Protein AF-A0A812J189-F1 (afdb_monomer_lite)

Secondary structure (DSSP, 8-state):
----EEEEEE-SGGGHHHHHHHHHHHHHH-TTEEEEEES----STTSHHHHHHHHHHHHSPTT-EEEEEEEE-SPPPHHHHHHHHHHHHHHTPEEEEEEEESS--HHHHHHHHHTT-EEEEE-----

Organism: Symbiodinium pilosum (NCBI:txid2952)

Radius of gyration: 13.67 Å; chains: 1; bounding box: 27×34×38 Å

Sequence (127 aa):
PGVGKHILMDVSGSMSGILGKVRTKLGAECKNV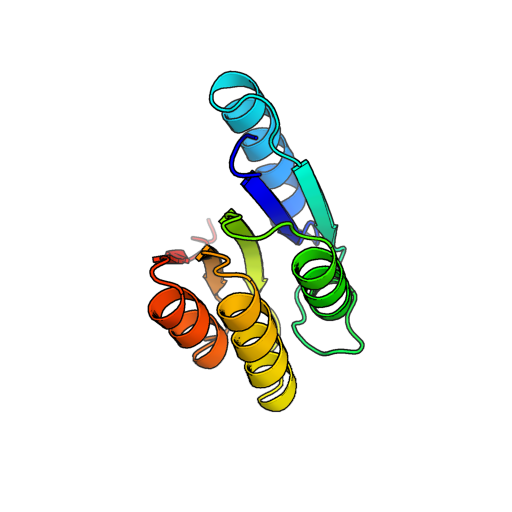QVAEAQDSSFTRRARMGGRLLDLLRSLPNYSMLIIVSDFQDGAEERFCADILDEARSKHVVIVLESVERYPQPCLHEVAKDTGGHSSVGRIMRK

pLDDT: mean 81.44, std 11.1, range [40.0, 93.06]

Structure (mmCIF, N/CA/C/O backbone):
data_AF-A0A812J189-F1
#
_entry.id   AF-A0A812J189-F1
#
loop_
_atom_site.group_PDB
_atom_site.id
_atom_site.type_symbol
_atom_site.label_atom_id
_atom_site.label_alt_id
_atom_site.label_comp_id
_atom_site.label_asym_id
_atom_site.label_entity_id
_atom_site.label_seq_id
_atom_site.pdbx_PDB_ins_code
_atom_site.Cartn_x
_atom_site.Cartn_y
_atom_site.Cartn_z
_atom_site.occupancy
_atom_site.B_iso_or_equiv
_atom_site.auth_seq_id
_atom_site.auth_comp_id
_atom_site.auth_asym_id
_atom_site.auth_atom_id
_atom_site.pdbx_PDB_model_num
ATOM 1 N N . PRO A 1 1 ? -13.702 2.748 19.459 1.00 40.00 1 PRO A N 1
ATOM 2 C CA . PRO A 1 1 ? -12.319 2.575 18.947 1.00 40.00 1 PRO A CA 1
ATOM 3 C C . PRO A 1 1 ? -12.283 2.939 17.459 1.00 40.00 1 PRO A C 1
ATOM 5 O O . PRO A 1 1 ? -12.928 2.272 16.660 1.00 40.00 1 PRO A O 1
ATOM 8 N N . GLY A 1 2 ? -11.687 4.084 17.120 1.00 49.53 2 GLY A N 1
ATOM 9 C CA . GLY A 1 2 ? -11.759 4.636 15.765 1.00 49.53 2 GLY A CA 1
ATOM 10 C C . GLY A 1 2 ? -10.994 3.783 14.756 1.00 49.53 2 GLY A C 1
ATOM 11 O O . GLY A 1 2 ? -9.863 3.394 15.026 1.00 49.53 2 GLY A O 1
ATOM 12 N N . VAL A 1 3 ? -11.619 3.524 13.607 1.00 62.16 3 VAL A N 1
ATOM 13 C CA . VAL A 1 3 ? -10.992 2.950 12.409 1.00 62.16 3 VAL A CA 1
ATOM 14 C C . VAL A 1 3 ? -9.731 3.752 12.083 1.00 62.16 3 VAL A C 1
ATOM 16 O O . VAL A 1 3 ? -9.813 4.930 11.725 1.00 62.16 3 VAL A O 1
ATOM 19 N N . GLY A 1 4 ? -8.560 3.143 12.279 1.00 75.81 4 GLY A N 1
ATOM 20 C CA . GLY A 1 4 ? -7.278 3.784 12.007 1.00 75.81 4 GLY A CA 1
ATOM 21 C C . GLY A 1 4 ? -7.099 3.970 10.505 1.00 75.81 4 GLY A C 1
ATOM 22 O O . GLY A 1 4 ? -7.216 3.004 9.747 1.00 75.81 4 GLY A O 1
ATOM 23 N N . LYS A 1 5 ? -6.828 5.206 10.078 1.00 86.00 5 LYS A N 1
ATOM 24 C CA . LYS A 1 5 ? -6.428 5.532 8.705 1.00 86.00 5 LYS A CA 1
ATOM 25 C C . LYS A 1 5 ? -4.910 5.627 8.667 1.00 86.00 5 LYS A C 1
ATOM 27 O O . LYS A 1 5 ? -4.320 6.434 9.388 1.00 86.00 5 LYS A O 1
ATOM 32 N N . HIS A 1 6 ? -4.289 4.816 7.828 1.00 90.06 6 HIS A N 1
ATOM 33 C CA . HIS A 1 6 ? -2.843 4.754 7.692 1.00 90.06 6 HIS A CA 1
ATOM 34 C C . HIS A 1 6 ? -2.457 5.024 6.252 1.00 90.06 6 HIS A C 1
ATOM 36 O O . HIS A 1 6 ? -3.182 4.671 5.323 1.00 90.06 6 HIS A O 1
ATOM 42 N N . ILE A 1 7 ? -1.310 5.660 6.075 1.00 89.00 7 ILE A N 1
ATOM 43 C CA . ILE A 1 7 ? -0.763 5.964 4.764 1.00 89.00 7 ILE A CA 1
ATOM 44 C C . ILE A 1 7 ? 0.654 5.451 4.715 1.00 89.00 7 ILE A C 1
ATOM 46 O O . ILE A 1 7 ? 1.452 5.772 5.592 1.00 89.00 7 ILE A O 1
ATOM 50 N N . LEU A 1 8 ? 0.960 4.689 3.679 1.00 89.19 8 LEU A N 1
ATOM 51 C CA . LEU A 1 8 ? 2.318 4.367 3.303 1.00 89.19 8 LEU A CA 1
ATOM 52 C C . LEU A 1 8 ? 2.646 5.117 2.021 1.00 89.19 8 LEU A C 1
ATOM 54 O O . LEU A 1 8 ? 1.982 4.943 1.002 1.00 89.19 8 LEU A O 1
ATOM 58 N N . MET A 1 9 ? 3.672 5.951 2.086 1.00 87.62 9 MET A N 1
ATOM 59 C CA . MET A 1 9 ? 4.085 6.772 0.967 1.00 87.62 9 MET A CA 1
ATOM 60 C C . MET A 1 9 ? 5.536 6.486 0.612 1.00 87.62 9 MET A C 1
ATOM 62 O O . MET A 1 9 ? 6.429 6.606 1.451 1.00 87.62 9 MET A O 1
ATOM 66 N N . ASP A 1 10 ? 5.771 6.131 -0.640 1.00 86.06 10 ASP A N 1
ATOM 67 C CA . ASP A 1 10 ? 7.096 6.214 -1.233 1.00 86.06 10 ASP A CA 1
ATOM 68 C C . ASP A 1 10 ? 7.456 7.698 -1.373 1.00 86.06 10 ASP A C 1
ATOM 70 O O . ASP A 1 10 ? 6.668 8.498 -1.868 1.00 86.06 10 ASP A O 1
ATOM 74 N N . VAL A 1 11 ? 8.619 8.080 -0.857 1.00 83.94 11 VAL A N 1
ATOM 75 C CA . VAL A 1 11 ? 9.143 9.453 -0.863 1.00 83.94 11 VAL A CA 1
ATOM 76 C C . VAL A 1 11 ? 10.409 9.573 -1.701 1.00 83.94 11 VAL A C 1
ATOM 78 O O . VAL A 1 11 ? 11.092 10.597 -1.652 1.00 83.94 11 VAL A O 1
ATOM 81 N N . SER A 1 12 ? 10.749 8.542 -2.469 1.00 77.81 12 SER A N 1
ATOM 82 C CA . SER A 1 12 ? 11.845 8.610 -3.419 1.00 77.81 12 SER A CA 1
ATOM 83 C C . SER A 1 12 ? 11.498 9.603 -4.537 1.00 77.81 12 SER A C 1
ATOM 85 O O . SER A 1 12 ? 10.379 9.669 -5.051 1.00 77.81 12 SER A O 1
ATOM 87 N N . GLY A 1 13 ? 12.455 10.471 -4.869 1.00 76.75 13 GLY A N 1
ATOM 88 C CA . GLY A 1 13 ? 12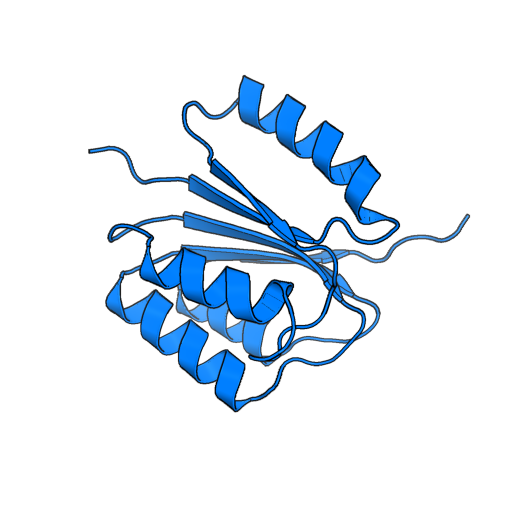.331 11.425 -5.971 1.00 76.75 13 GLY A CA 1
ATOM 89 C C . GLY A 1 13 ? 11.065 12.295 -5.931 1.00 76.75 13 GLY A C 1
ATOM 90 O O . GLY A 1 13 ? 10.907 13.153 -5.059 1.00 76.75 13 GLY A O 1
ATOM 91 N N . SER A 1 14 ? 10.192 12.102 -6.927 1.00 70.62 14 SER A N 1
ATOM 92 C CA . SER A 1 14 ? 9.062 12.982 -7.260 1.00 70.62 14 SER A CA 1
ATOM 93 C C . SER A 1 14 ? 7.958 13.011 -6.192 1.00 70.62 14 SER A C 1
ATOM 95 O O . SER A 1 14 ? 7.259 14.019 -6.050 1.00 70.62 14 SER A O 1
ATOM 97 N N . MET A 1 15 ? 7.833 11.948 -5.394 1.00 78.06 15 MET A N 1
ATOM 98 C CA . MET A 1 15 ? 6.784 11.821 -4.382 1.00 78.06 15 MET A CA 1
ATOM 99 C C . MET A 1 15 ? 7.091 12.588 -3.087 1.00 78.06 15 MET A C 1
ATOM 101 O O . MET A 1 15 ? 6.167 12.995 -2.382 1.00 78.06 15 MET A O 1
ATOM 105 N N . SER A 1 16 ? 8.361 12.900 -2.802 1.00 73.81 16 SER A N 1
ATOM 106 C CA . SER A 1 16 ? 8.760 13.699 -1.626 1.00 73.81 16 SER A CA 1
ATOM 107 C C . SER A 1 16 ? 8.030 15.051 -1.533 1.00 73.81 16 SER A C 1
ATOM 109 O O . SER A 1 16 ? 7.577 15.455 -0.461 1.00 73.81 16 SER A O 1
ATOM 111 N N . GLY A 1 17 ? 7.831 15.732 -2.668 1.00 77.12 17 GLY A N 1
ATOM 112 C CA . GLY A 1 17 ? 7.079 16.989 -2.738 1.00 77.12 17 GLY A CA 1
ATOM 113 C C . GLY A 1 17 ? 5.564 16.815 -2.572 1.00 77.12 17 GLY A C 1
ATOM 114 O O . GLY A 1 17 ? 4.876 17.732 -2.119 1.00 77.12 17 GLY A O 1
ATOM 115 N N . ILE A 1 18 ? 5.028 15.639 -2.910 1.00 78.50 18 ILE A N 1
ATOM 116 C CA . ILE A 1 18 ? 3.607 15.311 -2.734 1.00 78.50 18 ILE A CA 1
ATOM 117 C C . ILE A 1 18 ? 3.322 14.993 -1.264 1.00 78.50 18 ILE A C 1
ATOM 119 O O . ILE A 1 18 ? 2.281 15.407 -0.754 1.00 78.50 18 ILE A O 1
ATOM 123 N N . LEU A 1 19 ? 4.267 14.370 -0.551 1.00 82.12 19 LEU A N 1
ATOM 124 C CA . LEU A 1 19 ? 4.124 14.037 0.868 1.00 82.12 19 LEU A CA 1
ATOM 125 C C . LEU A 1 19 ? 3.778 15.265 1.714 1.00 82.12 19 LEU A C 1
ATOM 127 O O . LEU A 1 19 ? 2.877 15.202 2.550 1.00 82.12 19 LEU A O 1
ATOM 131 N N . GLY A 1 20 ? 4.461 16.390 1.485 1.00 80.38 20 GLY A N 1
ATOM 132 C CA . GLY A 1 20 ? 4.179 17.635 2.202 1.00 80.38 20 GLY A CA 1
ATOM 133 C C . GLY A 1 20 ? 2.721 18.071 2.039 1.00 80.38 20 GLY A C 1
ATOM 134 O O . GLY A 1 20 ? 2.040 18.355 3.022 1.00 80.38 20 GLY A O 1
ATOM 135 N N . LYS A 1 21 ? 2.203 18.025 0.805 1.00 83.06 21 LYS A N 1
ATOM 136 C CA . LYS A 1 21 ? 0.808 18.382 0.498 1.00 83.06 21 LYS A CA 1
ATOM 137 C C . LYS A 1 21 ? -0.186 17.411 1.133 1.00 83.06 21 LYS A C 1
ATOM 139 O O . LYS A 1 21 ? -1.184 17.849 1.703 1.00 83.06 21 LYS A O 1
ATOM 144 N N . VAL A 1 22 ? 0.096 16.110 1.056 1.00 80.69 22 VAL A N 1
ATOM 145 C CA . VAL A 1 22 ? -0.731 15.047 1.648 1.00 80.69 22 VAL A CA 1
ATOM 146 C C . VAL A 1 22 ? -0.816 15.221 3.163 1.00 80.69 22 VAL A C 1
ATOM 148 O O . VAL A 1 22 ? -1.915 15.225 3.712 1.00 80.69 22 VAL A O 1
ATOM 151 N N . ARG A 1 23 ? 0.315 15.468 3.836 1.00 81.81 23 ARG A N 1
ATOM 152 C CA . ARG A 1 23 ? 0.359 15.747 5.280 1.00 81.81 23 ARG A CA 1
ATOM 153 C C . ARG A 1 23 ? -0.467 16.965 5.663 1.00 81.81 23 ARG A C 1
ATOM 155 O O . ARG A 1 23 ? -1.260 16.877 6.595 1.00 81.81 23 ARG A O 1
ATOM 162 N N . THR A 1 24 ? -0.310 18.078 4.949 1.00 82.94 24 THR A N 1
ATOM 163 C CA . THR A 1 24 ? -1.072 19.302 5.227 1.00 82.94 24 THR A CA 1
ATOM 164 C C . THR A 1 24 ? -2.571 19.074 5.065 1.00 82.94 24 THR A C 1
ATOM 166 O O . THR A 1 24 ? -3.340 19.420 5.959 1.00 82.94 24 THR A O 1
ATOM 169 N N . LYS A 1 25 ? -2.995 18.459 3.956 1.00 82.06 25 LYS A N 1
ATOM 170 C CA . LYS A 1 25 ? -4.417 18.247 3.669 1.00 82.06 25 LYS A CA 1
ATOM 171 C C . LYS A 1 25 ? -5.057 17.266 4.652 1.00 82.06 25 LYS A C 1
ATOM 173 O O . LYS A 1 25 ? -6.108 17.549 5.217 1.00 82.06 25 LYS A O 1
ATOM 178 N N . LEU A 1 26 ? -4.399 16.143 4.923 1.00 78.69 26 LEU A N 1
ATOM 179 C CA . LEU A 1 26 ? -4.932 15.138 5.840 1.00 78.69 26 LEU A CA 1
ATOM 180 C C . LEU A 1 26 ? -4.879 15.572 7.296 1.00 78.69 26 LEU A C 1
ATOM 182 O O . LEU A 1 26 ? -5.795 15.245 8.038 1.00 78.69 26 LEU A O 1
ATOM 186 N N . GLY A 1 27 ? -3.863 16.337 7.699 1.00 73.75 27 GLY A N 1
ATOM 187 C CA . GLY A 1 27 ? -3.824 16.945 9.027 1.00 73.75 27 GLY A CA 1
ATOM 188 C C . GLY A 1 27 ? -4.989 17.912 9.265 1.00 73.75 27 GLY A C 1
ATOM 189 O O . GLY A 1 27 ? -5.448 18.038 10.398 1.00 73.75 27 GLY A O 1
ATOM 190 N N . ALA A 1 28 ? -5.501 18.548 8.205 1.00 77.00 28 ALA A N 1
ATOM 191 C CA . ALA A 1 28 ? -6.673 19.416 8.274 1.00 77.00 28 ALA A CA 1
ATOM 192 C C . ALA A 1 28 ? -8.003 18.636 8.277 1.00 77.00 28 ALA A C 1
ATOM 194 O O . ALA A 1 28 ? -8.927 19.002 9.000 1.00 77.00 28 ALA A O 1
ATOM 195 N N . GLU A 1 29 ? -8.109 17.562 7.488 1.00 79.25 29 GLU A N 1
ATOM 196 C CA . GLU A 1 29 ? -9.382 16.864 7.235 1.00 79.25 29 GLU A CA 1
ATOM 197 C C . GLU A 1 29 ? -9.596 15.606 8.098 1.00 79.25 29 GLU A C 1
ATOM 199 O O . GLU A 1 29 ? -10.731 15.200 8.347 1.00 79.25 29 GLU A O 1
ATOM 204 N N . CYS A 1 30 ? -8.526 14.960 8.566 1.00 74.44 30 CYS A N 1
ATOM 205 C CA . CYS A 1 30 ? -8.583 13.682 9.269 1.00 74.44 30 CYS A CA 1
ATOM 206 C C . CYS A 1 30 ? -7.748 13.713 10.555 1.00 74.44 30 CYS A C 1
ATOM 208 O O . CYS A 1 30 ? -6.521 13.635 10.541 1.00 74.44 30 CYS A O 1
ATOM 210 N N . LYS A 1 31 ? -8.427 13.720 11.705 1.00 69.00 31 LYS A N 1
ATOM 211 C CA . LYS A 1 31 ? -7.768 13.498 12.998 1.00 69.00 31 LYS A CA 1
ATOM 212 C C . LYS A 1 31 ? -7.278 12.042 13.064 1.00 69.00 31 LYS A C 1
ATOM 214 O O . LYS A 1 31 ? -8.055 11.131 12.792 1.00 69.00 31 LYS A O 1
ATOM 219 N N . ASN A 1 32 ? -6.016 11.836 13.450 1.00 74.31 32 ASN A N 1
ATOM 220 C CA . ASN A 1 32 ? -5.372 10.527 13.683 1.00 74.31 32 ASN A CA 1
ATOM 221 C C . ASN A 1 32 ? -4.929 9.724 12.442 1.00 74.31 32 ASN A C 1
ATOM 223 O O . ASN A 1 32 ? -4.907 8.495 12.494 1.00 74.31 32 ASN A O 1
ATOM 227 N N . VAL A 1 33 ? -4.539 10.381 11.345 1.00 84.44 33 VAL A N 1
ATOM 228 C CA . VAL A 1 33 ? -3.853 9.679 10.245 1.00 84.44 33 VAL A CA 1
ATOM 229 C C . VAL A 1 33 ? -2.396 9.420 10.615 1.00 84.44 33 VAL A C 1
ATOM 231 O O . VAL A 1 33 ? -1.663 10.353 10.940 1.00 84.44 33 VAL A O 1
ATOM 234 N N . GLN A 1 34 ? -1.961 8.165 10.526 1.00 87.00 34 GLN A N 1
ATOM 235 C CA . GLN A 1 34 ? -0.545 7.817 10.639 1.00 87.00 34 GLN A CA 1
ATOM 236 C C . GLN A 1 34 ? 0.096 7.748 9.256 1.00 87.00 34 GLN A C 1
ATOM 238 O O . GLN A 1 34 ? -0.451 7.127 8.347 1.00 87.00 34 GLN A O 1
ATOM 243 N N . VAL A 1 35 ? 1.269 8.365 9.108 1.00 87.19 35 VAL A N 1
ATOM 244 C CA . VAL A 1 35 ? 2.015 8.391 7.845 1.00 87.19 35 VAL A CA 1
ATOM 245 C C . VAL A 1 35 ? 3.333 7.647 8.021 1.00 87.19 35 VAL A C 1
ATOM 247 O O . VAL A 1 35 ? 4.174 8.047 8.825 1.00 87.19 35 VAL A O 1
ATOM 250 N N . ALA A 1 36 ? 3.506 6.578 7.254 1.00 88.44 36 ALA A N 1
ATOM 251 C CA . ALA A 1 36 ? 4.745 5.843 7.080 1.00 88.44 36 ALA A CA 1
ATOM 252 C C . ALA A 1 36 ? 5.389 6.218 5.740 1.00 88.44 36 ALA A C 1
ATOM 254 O O . ALA A 1 36 ? 4.702 6.446 4.747 1.00 88.44 36 ALA A O 1
ATOM 255 N N . GLU A 1 37 ? 6.718 6.261 5.722 1.00 89.50 37 GLU A N 1
ATOM 256 C CA . GLU A 1 37 ? 7.500 6.640 4.544 1.00 89.50 37 GLU A CA 1
ATOM 257 C C . GLU A 1 37 ? 8.431 5.498 4.119 1.00 89.50 37 GLU A C 1
ATOM 259 O O . GLU A 1 37 ? 9.064 4.859 4.967 1.00 89.50 37 GLU A O 1
ATOM 264 N N . ALA A 1 38 ? 8.572 5.274 2.817 1.00 85.44 38 ALA A N 1
ATOM 265 C CA . ALA A 1 38 ? 9.588 4.399 2.239 1.00 85.44 38 ALA A CA 1
ATOM 266 C C . ALA A 1 38 ? 10.455 5.173 1.242 1.00 85.44 38 ALA A C 1
ATOM 268 O O . ALA A 1 38 ? 9.972 6.036 0.523 1.00 85.44 38 ALA A O 1
ATOM 269 N N . GLN A 1 39 ? 11.755 4.885 1.214 1.00 84.75 39 GLN A N 1
ATOM 270 C CA . GLN A 1 39 ? 12.725 5.597 0.368 1.00 84.75 39 GLN A CA 1
ATOM 271 C C . GLN A 1 39 ? 13.004 4.875 -0.961 1.00 84.75 39 GLN A C 1
ATOM 273 O O . GLN A 1 39 ? 14.040 5.109 -1.577 1.00 84.75 39 GLN A O 1
ATOM 278 N N . ASP A 1 40 ? 12.111 3.980 -1.374 1.00 83.94 40 ASP A N 1
ATOM 279 C CA . ASP A 1 40 ? 12.144 3.285 -2.657 1.00 83.94 40 ASP A CA 1
ATOM 280 C C . ASP A 1 40 ? 10.715 3.009 -3.154 1.00 83.94 40 ASP A C 1
ATOM 282 O O . ASP A 1 40 ? 9.740 3.219 -2.429 1.00 83.94 40 ASP A O 1
ATOM 286 N N . SER A 1 41 ? 10.617 2.539 -4.398 1.00 77.25 41 SER A N 1
ATOM 287 C CA . SER A 1 41 ? 9.354 2.301 -5.112 1.00 77.25 41 SER A CA 1
ATOM 288 C C . SER A 1 41 ? 9.162 0.833 -5.507 1.00 77.25 41 SER A C 1
ATOM 290 O O . SER A 1 41 ? 8.524 0.534 -6.519 1.00 77.25 41 SER A O 1
ATOM 292 N N . SER A 1 42 ? 9.775 -0.091 -4.759 1.00 82.12 42 SER A N 1
ATOM 293 C CA . SER A 1 42 ? 9.823 -1.514 -5.109 1.00 82.12 42 SER A CA 1
ATOM 294 C C . SER A 1 42 ? 9.012 -2.359 -4.122 1.00 82.12 42 SER A C 1
ATOM 296 O O . SER A 1 42 ? 9.200 -2.301 -2.905 1.00 82.12 42 SER A O 1
ATOM 298 N N . PHE A 1 43 ? 8.099 -3.171 -4.654 1.00 77.56 43 PHE A N 1
ATOM 299 C CA . PHE A 1 43 ? 7.202 -4.042 -3.887 1.00 77.56 43 PHE A CA 1
ATOM 300 C C . PHE A 1 43 ? 7.689 -5.490 -3.913 1.00 77.56 43 PHE A C 1
ATOM 302 O O . PHE A 1 43 ? 7.018 -6.415 -4.369 1.00 77.56 43 PHE A O 1
ATOM 309 N N . THR A 1 44 ? 8.904 -5.667 -3.410 1.00 80.88 44 THR A N 1
ATOM 310 C CA . THR A 1 44 ? 9.486 -6.976 -3.109 1.00 80.88 44 THR A CA 1
ATOM 311 C C . THR A 1 44 ? 9.672 -7.096 -1.603 1.00 80.88 44 THR A C 1
ATOM 313 O O . THR A 1 44 ? 9.821 -6.090 -0.905 1.00 80.88 44 THR A O 1
ATOM 316 N N . ARG A 1 45 ? 9.734 -8.320 -1.067 1.00 75.56 45 ARG A N 1
ATOM 317 C CA . ARG A 1 45 ? 9.970 -8.514 0.380 1.00 75.56 45 ARG A CA 1
ATOM 318 C C . ARG A 1 45 ? 11.303 -7.920 0.865 1.00 75.56 45 ARG A C 1
ATOM 320 O O . ARG A 1 45 ? 11.472 -7.717 2.063 1.00 75.56 45 ARG A O 1
ATOM 327 N N . ARG A 1 46 ? 12.264 -7.702 -0.040 1.00 81.44 46 ARG A N 1
ATOM 328 C CA . ARG A 1 46 ? 13.608 -7.186 0.273 1.00 81.44 46 ARG A CA 1
ATOM 329 C C . ARG A 1 46 ? 13.731 -5.672 0.104 1.00 81.44 46 ARG A C 1
ATOM 331 O O . ARG A 1 46 ? 14.667 -5.090 0.646 1.00 81.44 46 ARG A O 1
ATOM 338 N N . ALA A 1 47 ? 12.816 -5.050 -0.633 1.00 86.19 47 ALA A N 1
ATOM 339 C CA . ALA A 1 47 ? 12.746 -3.604 -0.771 1.00 86.19 47 ALA A CA 1
ATOM 340 C C . ALA A 1 47 ? 12.110 -2.962 0.470 1.00 86.19 47 ALA A C 1
ATOM 342 O O . ALA A 1 47 ? 11.321 -3.591 1.183 1.00 86.19 47 ALA A O 1
ATOM 343 N N . ARG A 1 48 ? 12.448 -1.699 0.747 1.00 86.62 48 ARG A N 1
ATOM 344 C CA . ARG A 1 48 ? 11.970 -0.991 1.942 1.00 86.62 48 ARG A CA 1
ATOM 345 C C . ARG A 1 48 ? 10.468 -0.760 1.883 1.00 86.62 48 ARG A C 1
ATOM 347 O O . ARG A 1 48 ? 9.812 -0.941 2.903 1.00 86.62 48 ARG A O 1
ATOM 354 N N . MET A 1 49 ? 9.923 -0.387 0.728 1.00 88.06 49 MET A N 1
ATOM 355 C CA . MET A 1 49 ? 8.491 -0.169 0.533 1.00 88.06 49 MET A CA 1
ATOM 356 C C . MET A 1 49 ? 7.710 -1.465 0.725 1.00 88.06 49 MET A C 1
ATOM 358 O O . MET A 1 49 ? 6.774 -1.497 1.523 1.00 88.06 49 MET A O 1
ATOM 362 N N . GLY A 1 50 ? 8.139 -2.552 0.078 1.00 88.69 50 GLY A N 1
ATOM 363 C CA . GLY A 1 50 ? 7.509 -3.858 0.251 1.00 88.69 50 GLY A CA 1
ATOM 364 C C . GLY A 1 50 ? 7.563 -4.363 1.698 1.00 88.69 50 GLY A C 1
ATOM 365 O O . GLY A 1 50 ? 6.527 -4.691 2.278 1.00 88.69 50 GLY A O 1
ATOM 366 N N . GLY A 1 51 ? 8.743 -4.360 2.326 1.00 88.69 51 GLY A N 1
ATOM 367 C CA . GLY A 1 51 ? 8.893 -4.771 3.727 1.00 88.69 51 GLY A CA 1
ATOM 368 C C . GLY A 1 51 ? 8.045 -3.929 4.685 1.00 88.69 51 GLY A C 1
ATOM 369 O O . GLY A 1 51 ? 7.304 -4.466 5.508 1.00 88.69 51 GLY A O 1
ATOM 370 N N . ARG A 1 52 ? 8.068 -2.601 4.522 1.00 90.38 52 ARG A N 1
ATOM 371 C CA . ARG A 1 52 ? 7.315 -1.684 5.384 1.00 90.38 52 ARG A CA 1
ATOM 372 C C . ARG A 1 52 ? 5.808 -1.789 5.191 1.00 90.38 52 ARG A C 1
ATOM 374 O O . ARG A 1 52 ? 5.079 -1.609 6.162 1.00 90.38 52 ARG A O 1
ATOM 381 N N . LEU A 1 53 ? 5.337 -2.101 3.984 1.00 90.19 53 LEU A N 1
ATOM 382 C CA . LEU A 1 53 ? 3.926 -2.385 3.732 1.00 90.19 53 LEU A CA 1
ATOM 383 C C . LEU A 1 53 ? 3.452 -3.603 4.535 1.00 90.19 53 LEU A C 1
ATOM 385 O O . LEU A 1 53 ? 2.419 -3.525 5.200 1.00 90.19 53 LEU A O 1
ATOM 389 N N . LEU A 1 54 ? 4.222 -4.694 4.517 1.00 90.81 54 LEU A N 1
ATOM 390 C CA . LEU A 1 54 ? 3.901 -5.900 5.284 1.00 90.81 54 LEU A CA 1
ATOM 391 C C . LEU A 1 54 ? 3.904 -5.635 6.791 1.00 90.81 54 LEU A C 1
ATOM 393 O O . LEU A 1 54 ? 2.961 -6.019 7.482 1.00 90.81 54 LEU A O 1
ATOM 397 N N . ASP A 1 55 ? 4.927 -4.951 7.302 1.00 90.88 55 ASP A N 1
ATOM 398 C CA . ASP A 1 55 ? 5.018 -4.618 8.727 1.00 90.88 55 ASP A CA 1
ATOM 399 C C . ASP A 1 55 ? 3.864 -3.715 9.170 1.00 90.88 55 ASP A C 1
ATOM 401 O O . ASP A 1 55 ? 3.270 -3.919 10.234 1.00 90.88 55 ASP A O 1
ATOM 405 N N . LEU A 1 56 ? 3.498 -2.741 8.331 1.00 90.69 56 LEU A N 1
ATOM 406 C CA . LEU A 1 56 ? 2.360 -1.881 8.598 1.00 90.69 56 LEU A CA 1
ATOM 407 C C . LEU A 1 56 ? 1.081 -2.715 8.667 1.00 90.69 56 LEU A C 1
ATOM 409 O O . LEU A 1 56 ? 0.452 -2.716 9.718 1.00 90.69 56 LEU A O 1
ATOM 413 N N . LEU A 1 57 ? 0.748 -3.487 7.626 1.00 90.75 57 LEU A N 1
ATOM 414 C CA . LEU A 1 57 ? -0.439 -4.354 7.600 1.00 90.75 57 LEU A CA 1
ATOM 415 C C . LEU A 1 57 ? -0.516 -5.267 8.827 1.00 90.75 57 LEU A C 1
ATOM 417 O O . LEU A 1 57 ? -1.560 -5.352 9.475 1.00 90.75 57 LEU A O 1
ATOM 421 N N . ARG A 1 58 ? 0.605 -5.873 9.226 1.00 91.31 58 ARG A N 1
ATOM 422 C CA . ARG A 1 58 ? 0.703 -6.724 10.422 1.00 91.31 58 ARG A CA 1
ATOM 423 C C . ARG A 1 58 ? 0.552 -5.980 11.742 1.00 91.31 58 ARG A C 1
ATOM 425 O O . ARG A 1 58 ? 0.100 -6.587 12.711 1.00 91.31 58 ARG A O 1
ATOM 432 N N . SER A 1 59 ? 0.828 -4.684 11.786 1.00 90.19 59 SER A N 1
ATOM 433 C CA . SER A 1 59 ? 0.583 -3.848 12.968 1.00 90.19 59 SER A CA 1
ATOM 434 C C . SER A 1 59 ? -0.803 -3.197 12.994 1.00 90.19 59 SER A C 1
ATOM 436 O O . SER A 1 59 ? -1.250 -2.783 14.063 1.00 90.19 59 SER A O 1
ATOM 438 N N . LEU A 1 60 ? -1.511 -3.134 11.857 1.00 90.25 60 LEU A N 1
ATOM 439 C CA . LEU A 1 60 ? -2.840 -2.523 11.801 1.00 90.25 60 LEU A CA 1
ATOM 440 C C . LEU A 1 60 ? -3.856 -3.293 12.661 1.00 90.25 60 LEU A C 1
ATOM 442 O O . LEU A 1 60 ? -3.850 -4.533 12.652 1.00 90.25 60 LEU A O 1
ATOM 446 N N . PRO A 1 61 ? -4.752 -2.583 13.371 1.00 88.88 61 PRO A N 1
ATOM 447 C CA . PRO A 1 61 ? -5.925 -3.195 13.972 1.00 88.88 61 PRO A CA 1
ATOM 448 C C . PRO A 1 61 ? -6.913 -3.651 12.888 1.00 88.88 61 PRO A C 1
ATOM 450 O O . PRO A 1 61 ? -6.833 -3.244 11.727 1.00 88.88 61 PRO A O 1
ATOM 453 N N . ASN A 1 62 ? -7.871 -4.488 13.283 1.00 90.12 62 ASN A N 1
ATOM 454 C CA . ASN A 1 62 ? -8.911 -4.939 12.365 1.00 90.12 62 ASN A CA 1
ATOM 455 C C . ASN A 1 62 ? -9.777 -3.762 11.892 1.00 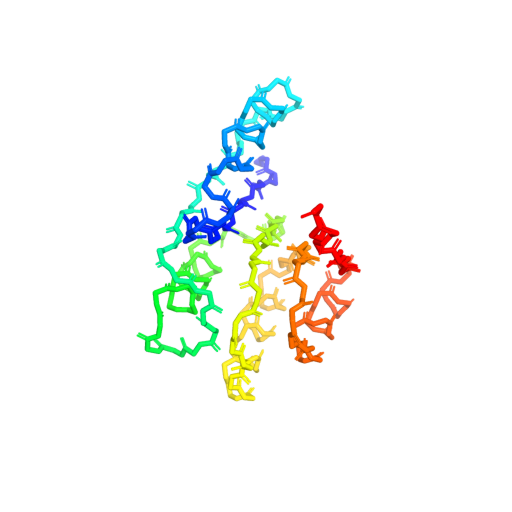90.12 62 ASN A C 1
ATOM 457 O O . ASN A 1 62 ? -10.022 -2.821 12.652 1.00 90.12 62 ASN A O 1
ATOM 461 N N . TYR A 1 63 ? -10.286 -3.859 10.663 1.00 89.88 63 TYR A N 1
ATOM 462 C CA . TYR A 1 63 ? -11.134 -2.850 10.021 1.00 89.88 63 TYR A CA 1
ATOM 463 C C . TYR A 1 63 ? -10.441 -1.495 9.821 1.00 89.88 63 TYR A C 1
ATOM 465 O O . TYR A 1 63 ? -11.080 -0.449 9.908 1.00 89.88 63 TYR A O 1
ATOM 473 N N . SER A 1 64 ? -9.129 -1.502 9.575 1.00 90.94 64 SER A N 1
ATOM 474 C CA . SER A 1 64 ? -8.351 -0.309 9.227 1.00 90.94 64 SER A CA 1
ATOM 475 C C . SER A 1 64 ? -8.429 0.034 7.738 1.00 90.94 64 SER A C 1
ATOM 477 O O . SER A 1 64 ? -8.745 -0.801 6.896 1.00 90.94 64 SER A O 1
ATOM 479 N N . MET A 1 65 ? -8.082 1.274 7.403 1.00 90.56 65 MET A N 1
ATOM 480 C CA . MET A 1 65 ? -7.866 1.701 6.021 1.00 90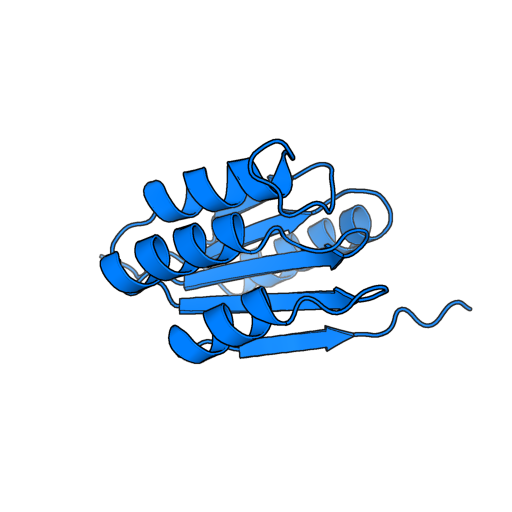.56 65 MET A CA 1
ATOM 481 C C . MET A 1 65 ? -6.383 1.989 5.805 1.00 90.56 65 MET A C 1
ATOM 483 O O . MET A 1 65 ? -5.779 2.719 6.596 1.00 90.56 65 MET A O 1
ATOM 487 N N . LEU A 1 66 ? -5.819 1.453 4.726 1.00 91.94 66 LEU A N 1
ATOM 488 C CA . LEU A 1 66 ? -4.449 1.700 4.300 1.00 91.94 66 LEU A CA 1
ATOM 489 C C . LEU A 1 66 ? -4.426 2.331 2.909 1.00 91.94 66 LEU A C 1
ATOM 491 O O . LEU A 1 66 ? -4.870 1.721 1.945 1.00 91.94 66 LEU A O 1
ATOM 495 N N . ILE A 1 67 ? -3.872 3.534 2.807 1.00 89.56 67 ILE A N 1
ATOM 496 C CA . ILE A 1 67 ? -3.639 4.224 1.538 1.00 89.56 67 ILE A CA 1
ATOM 497 C C . ILE A 1 67 ? -2.167 4.066 1.162 1.00 89.56 67 ILE A C 1
ATOM 499 O O . ILE A 1 67 ? -1.282 4.404 1.946 1.00 89.56 67 ILE A O 1
ATOM 503 N N . ILE A 1 68 ? -1.900 3.569 -0.036 1.00 88.69 68 ILE A N 1
ATOM 504 C CA . ILE A 1 68 ? -0.562 3.383 -0.585 1.00 88.69 68 ILE A CA 1
ATOM 505 C C . ILE A 1 68 ? -0.364 4.428 -1.676 1.00 88.69 68 ILE A C 1
ATOM 507 O O . ILE A 1 68 ? -1.145 4.475 -2.621 1.00 88.69 68 ILE A O 1
ATOM 511 N N . VAL A 1 69 ? 0.674 5.254 -1.545 1.00 86.75 69 VAL A N 1
ATOM 512 C CA . VAL A 1 69 ? 1.047 6.273 -2.535 1.00 86.75 69 VAL A CA 1
ATOM 513 C C . VAL A 1 69 ? 2.447 5.968 -3.058 1.00 86.75 69 VAL A C 1
ATOM 515 O O . VAL A 1 69 ? 3.394 5.972 -2.271 1.00 86.75 69 VAL A O 1
ATOM 518 N N . SER A 1 70 ? 2.603 5.688 -4.356 1.00 83.81 70 SER A N 1
ATOM 519 C CA . SER A 1 70 ? 3.921 5.347 -4.923 1.00 83.81 70 SER A CA 1
ATOM 520 C C . SER A 1 70 ? 4.090 5.680 -6.411 1.00 83.81 70 SER A C 1
ATOM 522 O O . SER A 1 70 ? 3.125 5.671 -7.178 1.00 83.81 70 SER A O 1
ATOM 524 N N . ASP A 1 71 ? 5.333 5.983 -6.805 1.00 80.12 71 ASP A N 1
ATOM 525 C CA . ASP A 1 71 ? 5.784 6.151 -8.196 1.00 80.12 71 ASP A CA 1
ATOM 526 C C . ASP A 1 71 ? 6.433 4.840 -8.663 1.00 80.12 71 ASP A C 1
ATOM 528 O O . ASP A 1 71 ? 7.621 4.619 -8.451 1.00 80.12 71 ASP A O 1
ATOM 532 N N . PHE A 1 72 ? 5.650 3.928 -9.239 1.00 72.31 72 PHE A N 1
ATOM 533 C CA . PHE A 1 72 ? 6.068 2.539 -9.454 1.00 72.31 72 PHE A CA 1
ATOM 534 C C . PHE A 1 72 ? 7.186 2.427 -10.492 1.00 72.31 72 PHE A C 1
ATOM 536 O O . PHE A 1 72 ? 6.969 2.662 -11.688 1.00 72.31 72 PHE A O 1
ATOM 543 N N . GLN A 1 73 ? 8.371 2.016 -10.031 1.00 65.31 73 GLN A N 1
ATOM 544 C CA . GLN A 1 73 ? 9.552 1.826 -10.880 1.00 65.31 73 GLN A CA 1
ATOM 545 C C . GLN A 1 73 ? 9.776 0.367 -11.282 1.00 65.31 73 GLN A C 1
ATOM 547 O O . GLN A 1 73 ? 10.267 0.136 -12.382 1.00 65.31 73 GLN A O 1
ATOM 552 N N . ASP A 1 74 ? 9.355 -0.587 -10.446 1.00 71.62 74 ASP A N 1
ATOM 553 C CA . ASP A 1 74 ? 9.525 -2.027 -10.664 1.00 71.62 74 ASP A CA 1
ATOM 554 C C . ASP A 1 74 ? 8.210 -2.785 -10.438 1.00 71.62 74 ASP A C 1
ATOM 556 O O . ASP A 1 74 ? 7.337 -2.327 -9.699 1.00 71.62 74 ASP A O 1
ATOM 56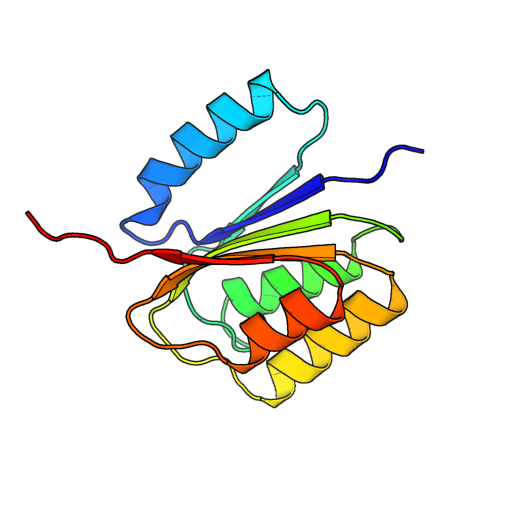0 N N . GLY A 1 75 ? 8.068 -3.964 -11.048 1.00 70.38 75 GLY A N 1
ATOM 561 C CA . GLY A 1 75 ? 6.941 -4.871 -10.801 1.00 70.38 75 GLY A CA 1
ATOM 562 C C . GLY A 1 75 ? 6.990 -5.519 -9.412 1.00 70.38 75 GLY A C 1
ATOM 563 O O . GLY A 1 75 ? 8.067 -5.851 -8.915 1.00 70.38 75 GLY A O 1
ATOM 564 N N . ALA A 1 76 ? 5.827 -5.727 -8.793 1.00 79.38 76 ALA A N 1
ATOM 565 C CA . ALA A 1 76 ? 5.698 -6.504 -7.564 1.00 79.38 76 ALA A CA 1
ATOM 566 C C . ALA A 1 76 ? 5.914 -8.011 -7.807 1.00 79.38 76 ALA A C 1
ATOM 568 O O . ALA A 1 76 ? 5.505 -8.562 -8.830 1.00 79.38 76 ALA A O 1
ATOM 569 N N . GLU A 1 77 ? 6.523 -8.696 -6.837 1.00 85.25 77 GLU A N 1
ATOM 570 C CA . GLU A 1 77 ? 6.639 -10.161 -6.851 1.00 85.25 77 GLU A CA 1
ATOM 571 C C . GLU A 1 77 ? 5.267 -10.810 -6.598 1.00 85.25 77 GLU A C 1
ATOM 573 O O . GLU A 1 77 ? 4.595 -10.466 -5.630 1.00 85.25 77 GLU A O 1
ATOM 578 N N . GLU A 1 78 ? 4.865 -11.820 -7.377 1.00 81.56 78 GLU A N 1
ATOM 579 C CA . GLU A 1 78 ? 3.560 -12.490 -7.193 1.00 81.56 78 GLU A CA 1
ATOM 580 C C . GLU A 1 78 ? 3.340 -12.993 -5.758 1.00 81.56 78 GLU A C 1
ATOM 582 O O . GLU A 1 78 ? 2.277 -12.797 -5.166 1.00 81.56 78 GLU A O 1
ATOM 587 N N . ARG A 1 79 ? 4.379 -13.596 -5.162 1.00 85.81 79 ARG A N 1
ATOM 588 C CA . ARG A 1 79 ? 4.330 -14.086 -3.779 1.00 85.81 79 ARG A CA 1
ATOM 589 C C . ARG A 1 79 ? 4.138 -12.956 -2.772 1.00 85.81 79 ARG A C 1
ATOM 591 O O . ARG A 1 79 ? 3.456 -13.156 -1.774 1.00 85.81 79 ARG A O 1
ATOM 598 N N . PHE A 1 80 ? 4.720 -11.788 -3.037 1.00 86.75 80 PHE A N 1
ATOM 599 C CA . PHE A 1 80 ? 4.510 -10.608 -2.210 1.00 86.75 80 PHE A CA 1
ATOM 600 C C . PHE A 1 80 ? 3.037 -10.187 -2.247 1.00 86.75 80 PHE A C 1
ATOM 602 O O . PHE A 1 80 ? 2.446 -9.951 -1.199 1.00 86.75 80 PHE A O 1
ATOM 609 N N . CYS A 1 81 ? 2.409 -10.176 -3.422 1.00 85.75 81 CYS A N 1
ATOM 610 C CA . CYS A 1 81 ? 1.001 -9.798 -3.545 1.00 85.75 81 CYS A CA 1
ATOM 611 C C . CYS A 1 81 ? 0.063 -10.760 -2.797 1.00 85.75 81 CYS A C 1
ATOM 613 O O . CYS A 1 81 ? -0.897 -10.310 -2.173 1.00 85.75 81 CYS A O 1
ATOM 615 N N . ALA A 1 82 ? 0.362 -12.064 -2.814 1.00 89.25 82 ALA A N 1
ATOM 616 C CA . ALA A 1 82 ? -0.387 -13.057 -2.044 1.00 89.25 82 ALA A CA 1
ATOM 617 C C . ALA A 1 82 ? -0.310 -12.786 -0.531 1.00 89.25 82 ALA A C 1
ATOM 619 O O . ALA A 1 82 ? -1.340 -12.776 0.139 1.00 89.25 82 ALA A O 1
ATOM 620 N N . ASP A 1 83 ? 0.881 -12.468 -0.008 1.00 91.38 83 ASP A N 1
ATOM 621 C CA . ASP A 1 83 ? 1.041 -12.134 1.413 1.00 91.38 83 ASP A CA 1
ATOM 622 C C . ASP A 1 83 ? 0.218 -10.901 1.809 1.00 91.38 83 ASP A C 1
ATOM 624 O O . ASP A 1 83 ? -0.402 -10.872 2.871 1.00 91.38 83 ASP A O 1
ATOM 628 N N . ILE A 1 84 ? 0.211 -9.872 0.954 1.00 91.75 84 ILE A N 1
ATOM 629 C CA . ILE A 1 84 ? -0.569 -8.653 1.185 1.00 91.75 84 ILE A CA 1
ATOM 630 C C . ILE A 1 84 ? -2.063 -8.973 1.227 1.00 91.75 84 ILE A C 1
ATOM 632 O O . ILE A 1 84 ? -2.765 -8.486 2.115 1.00 91.75 84 ILE A O 1
ATOM 636 N N . LEU A 1 85 ? -2.546 -9.785 0.284 1.00 91.06 85 LEU A N 1
ATOM 637 C CA . LEU A 1 85 ? -3.950 -10.171 0.210 1.00 91.06 85 LEU A CA 1
ATOM 638 C C . LEU A 1 85 ? -4.393 -10.937 1.460 1.00 91.06 85 LEU A C 1
ATOM 640 O O . LEU A 1 85 ? -5.435 -10.619 2.035 1.00 91.06 85 LEU A O 1
ATOM 644 N N . ASP A 1 86 ? -3.600 -11.918 1.887 1.00 93.00 86 ASP A N 1
ATOM 645 C CA . ASP A 1 86 ? -3.907 -12.757 3.046 1.00 93.00 86 ASP A CA 1
ATOM 646 C C . ASP A 1 86 ? -3.967 -11.928 4.337 1.00 93.00 86 ASP A C 1
ATOM 648 O O . ASP A 1 86 ? -4.933 -12.026 5.100 1.00 93.00 86 ASP A O 1
ATOM 652 N N . GLU A 1 87 ? -2.984 -11.050 4.557 1.00 93.06 87 GLU A N 1
ATOM 653 C CA . GLU A 1 87 ? -2.946 -10.160 5.725 1.00 93.06 87 GLU A CA 1
ATOM 654 C C . GLU A 1 87 ? -4.113 -9.162 5.714 1.00 93.06 87 GLU A C 1
ATOM 656 O O . GLU A 1 87 ? -4.781 -8.962 6.735 1.00 93.06 87 GLU A O 1
ATOM 661 N N . ALA A 1 88 ? -4.406 -8.555 4.559 1.00 91.56 88 ALA A N 1
ATOM 662 C CA . ALA A 1 88 ? -5.489 -7.586 4.434 1.00 91.56 88 ALA A CA 1
ATOM 663 C C . ALA A 1 88 ? -6.864 -8.228 4.662 1.00 91.56 88 ALA A C 1
ATOM 665 O O . ALA A 1 88 ? -7.696 -7.659 5.372 1.00 91.56 88 ALA A O 1
ATOM 666 N N . ARG A 1 89 ? -7.094 -9.438 4.134 1.00 91.44 89 ARG A N 1
ATOM 667 C CA . ARG A 1 89 ? -8.334 -10.200 4.352 1.00 91.44 89 ARG A CA 1
ATOM 668 C C . ARG A 1 89 ? -8.498 -10.618 5.806 1.00 91.44 89 ARG A C 1
ATOM 670 O O . ARG A 1 89 ? -9.564 -10.392 6.371 1.00 91.44 89 ARG A O 1
ATOM 677 N N . SER A 1 90 ? -7.446 -11.166 6.414 1.00 92.31 90 SER A N 1
ATOM 678 C CA . SER A 1 90 ? -7.444 -11.611 7.816 1.00 92.31 90 SER A CA 1
ATOM 679 C C . SER A 1 90 ? -7.867 -10.498 8.782 1.00 92.31 90 SER A C 1
ATOM 681 O O . SER A 1 90 ? -8.560 -10.736 9.770 1.00 92.31 90 SER A O 1
ATOM 683 N N . LYS A 1 91 ? -7.500 -9.255 8.461 1.00 89.69 91 LYS A N 1
ATOM 684 C CA . LYS A 1 91 ? -7.765 -8.080 9.295 1.00 89.69 91 LYS A CA 1
ATOM 685 C C . LYS A 1 91 ? -8.912 -7.202 8.807 1.00 89.69 91 LYS A C 1
ATOM 687 O O . LYS A 1 91 ? -9.216 -6.203 9.457 1.00 89.69 91 LYS A O 1
ATOM 692 N N . HIS A 1 92 ? -9.543 -7.534 7.684 1.00 91.00 92 HIS A N 1
ATOM 693 C CA . HIS A 1 92 ? -10.525 -6.674 7.017 1.00 91.00 92 HIS A CA 1
ATOM 694 C C . HIS A 1 92 ? -9.990 -5.255 6.741 1.00 91.00 92 HIS A C 1
ATOM 696 O O . HIS A 1 92 ? -10.691 -4.264 6.952 1.00 91.00 92 HIS A O 1
ATOM 702 N N . VAL A 1 93 ? -8.726 -5.143 6.323 1.00 92.12 93 VAL A N 1
ATOM 703 C CA . VAL A 1 93 ? -8.119 -3.859 5.954 1.00 92.12 93 VAL A CA 1
ATOM 704 C C . VAL A 1 93 ? -8.558 -3.483 4.547 1.00 92.12 93 VAL A C 1
ATOM 706 O O . VAL A 1 93 ? -8.358 -4.259 3.619 1.00 92.12 93 VAL A O 1
ATOM 709 N N . VAL A 1 94 ? -9.090 -2.273 4.382 1.00 92.50 94 VAL A N 1
ATOM 710 C CA . VAL A 1 94 ? -9.400 -1.695 3.067 1.00 92.50 94 VAL A CA 1
ATOM 711 C C . VAL A 1 94 ? -8.139 -1.052 2.500 1.00 92.50 94 VAL A C 1
ATOM 713 O O . VAL A 1 94 ? -7.585 -0.143 3.126 1.00 92.50 94 VAL A O 1
ATOM 716 N N . ILE A 1 95 ? -7.693 -1.494 1.322 1.00 91.06 95 ILE A N 1
ATOM 717 C CA . ILE A 1 95 ? -6.503 -0.952 0.658 1.00 91.06 95 ILE A CA 1
ATOM 718 C C . ILE A 1 95 ? -6.911 0.014 -0.455 1.00 91.06 95 ILE A C 1
ATOM 720 O O . ILE A 1 95 ? -7.635 -0.343 -1.379 1.00 91.06 95 ILE A O 1
ATOM 724 N N . VAL A 1 96 ? -6.406 1.244 -0.385 1.00 88.81 96 VAL A N 1
ATOM 725 C CA . VAL A 1 96 ? -6.504 2.239 -1.456 1.00 88.81 96 VAL A CA 1
ATOM 726 C C . VAL A 1 96 ? -5.128 2.420 -2.080 1.00 88.81 96 VAL A C 1
ATOM 728 O O . VAL A 1 96 ? -4.161 2.681 -1.371 1.00 88.81 96 VAL A O 1
ATOM 731 N N . LEU A 1 97 ? -5.032 2.293 -3.397 1.00 87.44 97 LEU A N 1
ATOM 732 C CA . LEU A 1 97 ? -3.789 2.390 -4.150 1.00 87.44 97 LEU A CA 1
ATOM 733 C C . LEU A 1 97 ? -3.821 3.619 -5.060 1.00 87.44 97 LEU A C 1
ATOM 735 O O . LEU A 1 97 ? -4.517 3.621 -6.071 1.00 87.44 97 LEU A O 1
ATOM 739 N N . GLU A 1 98 ? -3.043 4.638 -4.716 1.00 83.81 98 GLU A N 1
ATOM 740 C CA . GLU A 1 98 ? -2.819 5.826 -5.539 1.00 83.81 98 GLU A CA 1
ATOM 741 C C . GLU A 1 98 ? -1.424 5.749 -6.154 1.00 83.81 98 GLU A C 1
ATOM 743 O O . GLU A 1 98 ? -0.405 5.831 -5.462 1.00 83.81 98 GLU A O 1
ATOM 748 N N . SER A 1 99 ? -1.363 5.579 -7.467 1.00 76.19 99 SER A N 1
ATOM 749 C CA . SER A 1 99 ? -0.110 5.349 -8.165 1.00 76.19 99 SER A CA 1
ATOM 750 C C . SER A 1 99 ? 0.168 6.390 -9.232 1.00 76.19 99 SER A C 1
ATOM 752 O O . SER A 1 99 ? -0.729 6.904 -9.898 1.00 76.19 99 SER A O 1
ATOM 754 N N . VAL A 1 100 ? 1.450 6.666 -9.444 1.00 70.75 100 VAL A N 1
ATOM 755 C CA . VAL A 1 100 ? 1.924 7.104 -10.752 1.00 70.75 100 VAL A CA 1
ATOM 756 C C . VAL A 1 100 ? 2.615 5.906 -11.382 1.00 70.75 100 VAL A C 1
ATOM 758 O O . VAL A 1 100 ? 3.653 5.471 -10.891 1.00 70.75 100 VAL A O 1
ATOM 761 N N . GLU A 1 101 ? 2.056 5.344 -12.450 1.00 64.50 101 GLU A N 1
ATOM 762 C CA . GLU A 1 101 ? 2.675 4.180 -13.093 1.00 64.50 101 GLU A CA 1
ATOM 763 C C . GLU A 1 101 ? 3.543 4.578 -14.285 1.00 64.50 101 GLU A C 1
ATOM 765 O O . GLU A 1 101 ? 3.094 5.216 -15.244 1.00 64.50 101 GLU A O 1
ATOM 770 N N . ARG A 1 102 ? 4.789 4.094 -14.263 1.00 61.47 102 ARG A N 1
ATOM 771 C CA . ARG A 1 102 ? 5.528 3.741 -15.485 1.00 61.47 102 ARG A CA 1
ATOM 772 C C . ARG A 1 102 ? 5.359 2.261 -15.840 1.00 61.47 102 ARG A C 1
ATOM 774 O O . ARG A 1 102 ? 5.460 1.929 -17.018 1.00 61.47 102 ARG A O 1
ATOM 781 N N . TYR A 1 103 ? 5.061 1.417 -14.846 1.00 62.34 103 TYR A N 1
ATOM 782 C CA . TYR A 1 103 ? 4.825 -0.021 -14.986 1.00 62.34 103 TYR A CA 1
ATOM 783 C C . TYR A 1 103 ? 3.543 -0.452 -14.259 1.00 62.34 103 TYR A C 1
ATOM 785 O O . TYR A 1 103 ? 3.374 -0.078 -13.097 1.00 62.34 103 TYR A O 1
ATOM 793 N N . PRO A 1 104 ? 2.672 -1.249 -14.904 1.00 59.22 104 PRO A N 1
ATOM 794 C CA . PRO A 1 104 ? 1.440 -1.727 -14.290 1.00 59.22 104 PRO A CA 1
ATOM 795 C C . PRO A 1 104 ? 1.717 -2.669 -13.113 1.00 59.22 104 PRO A C 1
ATOM 797 O O . PRO A 1 104 ? 2.608 -3.516 -13.195 1.00 59.22 104 PRO A O 1
ATOM 800 N N . GLN A 1 105 ? 0.901 -2.575 -12.057 1.00 74.88 105 GLN A N 1
ATOM 801 C CA . GLN A 1 105 ? 0.932 -3.475 -10.889 1.00 74.88 105 GLN A CA 1
ATOM 802 C C . GLN A 1 105 ? -0.346 -4.318 -10.752 1.00 74.88 105 GLN A C 1
ATOM 804 O O . GLN A 1 105 ? -1.098 -4.137 -9.788 1.00 74.88 105 GLN A O 1
ATOM 809 N N . PRO A 1 106 ? -0.638 -5.249 -11.683 1.00 76.94 106 PRO A N 1
ATOM 810 C CA . PRO A 1 106 ? -1.939 -5.919 -11.740 1.00 76.94 106 PRO A CA 1
ATOM 811 C C . PRO A 1 106 ? -2.347 -6.571 -10.417 1.00 76.94 106 PRO A C 1
ATOM 813 O O . PRO A 1 106 ? -3.502 -6.493 -10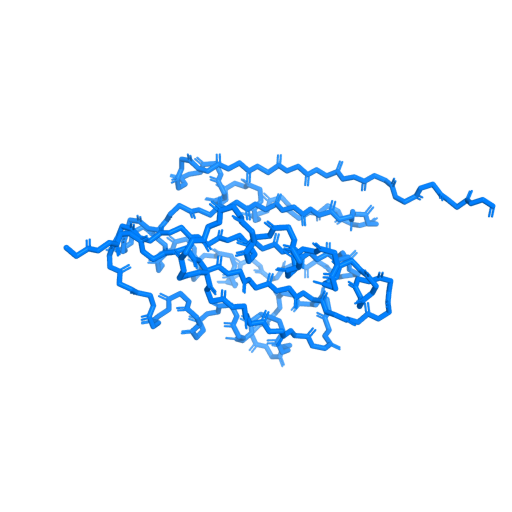.015 1.00 76.94 106 PRO A O 1
ATOM 816 N N . CYS A 1 107 ? -1.392 -7.161 -9.697 1.00 82.94 107 CYS A N 1
ATOM 817 C CA . CYS A 1 107 ? -1.695 -7.843 -8.446 1.00 82.94 107 CYS A CA 1
ATOM 818 C C . CYS A 1 107 ? -2.132 -6.882 -7.321 1.00 82.94 107 CYS A C 1
ATOM 820 O O . CYS A 1 107 ? -3.021 -7.222 -6.548 1.00 82.94 107 CYS A O 1
ATOM 822 N N . LEU A 1 108 ? -1.546 -5.679 -7.222 1.00 83.38 108 LEU A N 1
ATOM 823 C CA . LEU A 1 108 ? -1.900 -4.705 -6.183 1.00 83.38 108 LEU A CA 1
ATOM 824 C C . LEU A 1 108 ? -3.244 -4.035 -6.493 1.00 83.38 108 LEU A C 1
ATOM 826 O O . LEU A 1 108 ? -4.001 -3.731 -5.571 1.00 83.38 108 LEU A O 1
ATOM 830 N N . HIS A 1 109 ? -3.564 -3.872 -7.781 1.00 85.69 109 HIS A N 1
ATOM 831 C CA . HIS A 1 109 ? -4.893 -3.459 -8.243 1.00 85.69 109 HIS A CA 1
ATOM 832 C C . HIS A 1 109 ? -5.972 -4.451 -7.801 1.00 85.69 109 HIS A C 1
ATOM 834 O O . HIS A 1 109 ? -6.984 -4.048 -7.225 1.00 85.69 109 HIS A O 1
ATOM 840 N N . GLU A 1 110 ? -5.738 -5.749 -8.007 1.00 86.88 110 GLU A N 1
ATOM 841 C CA . GLU A 1 110 ? -6.680 -6.790 -7.577 1.00 86.88 110 GLU A CA 1
ATOM 842 C C . GLU A 1 110 ? -6.801 -6.860 -6.050 1.00 86.88 110 GLU A C 1
ATOM 844 O O . GLU A 1 110 ? -7.910 -6.947 -5.534 1.00 86.88 110 GLU A O 1
ATOM 849 N N . VAL A 1 111 ? -5.703 -6.710 -5.303 1.00 88.19 111 VAL A N 1
ATOM 850 C CA . VAL A 1 111 ? -5.743 -6.614 -3.831 1.00 88.19 111 VAL A CA 1
ATOM 851 C C . VAL A 1 111 ? -6.623 -5.450 -3.359 1.00 88.19 111 VAL A C 1
ATOM 853 O O . VAL A 1 111 ? -7.449 -5.613 -2.455 1.00 88.19 111 VAL A O 1
ATOM 856 N N . ALA A 1 112 ? -6.461 -4.263 -3.949 1.00 89.75 112 ALA A N 1
ATOM 857 C CA . ALA A 1 112 ? -7.265 -3.096 -3.591 1.00 89.75 112 ALA A CA 1
ATOM 858 C C . ALA A 1 112 ? -8.757 -3.350 -3.859 1.00 89.75 112 ALA A C 1
ATOM 860 O O . ALA A 1 112 ? -9.601 -3.053 -3.016 1.00 89.75 112 ALA A O 1
ATOM 861 N N . LYS A 1 113 ? -9.087 -3.973 -4.993 1.00 89.12 113 LYS A N 1
ATOM 862 C CA . LYS A 1 113 ? -10.462 -4.342 -5.351 1.00 89.12 113 LYS A CA 1
ATOM 863 C C . LYS A 1 113 ? -11.054 -5.395 -4.408 1.00 89.12 113 LYS A C 1
ATOM 865 O O . LYS A 1 113 ? -12.174 -5.221 -3.931 1.00 89.12 113 LYS A O 1
ATOM 870 N N . ASP A 1 114 ? -10.301 -6.445 -4.096 1.00 89.75 114 ASP A N 1
ATOM 871 C CA . ASP A 1 114 ? -10.729 -7.553 -3.232 1.00 89.75 114 ASP A CA 1
ATOM 872 C C . ASP A 1 114 ? -10.998 -7.120 -1.791 1.00 89.75 114 ASP A C 1
ATOM 874 O O . ASP A 1 114 ? -11.858 -7.678 -1.110 1.00 89.75 114 ASP A O 1
ATOM 878 N N . THR A 1 115 ? -10.273 -6.110 -1.320 1.00 90.38 115 THR A N 1
ATOM 879 C CA . THR A 1 115 ? -10.472 -5.528 0.012 1.00 90.38 115 THR A CA 1
ATOM 880 C C . THR A 1 115 ? -11.610 -4.501 0.057 1.00 90.38 115 THR A C 1
ATOM 882 O O . THR A 1 115 ? -11.845 -3.891 1.099 1.00 90.38 115 THR A O 1
ATOM 885 N N . GLY A 1 116 ? -12.334 -4.302 -1.054 1.00 88.12 116 GLY A N 1
ATOM 886 C CA . GLY A 1 116 ? -13.399 -3.301 -1.178 1.00 88.12 116 GLY A CA 1
ATOM 887 C C . GLY A 1 116 ? -12.885 -1.862 -1.269 1.00 88.12 116 GLY A C 1
ATOM 888 O O . GLY A 1 116 ? -13.637 -0.919 -1.021 1.00 88.12 116 GLY A O 1
ATOM 889 N N . GLY A 1 117 ? -11.600 -1.690 -1.570 1.00 88.50 117 GLY A N 1
ATOM 890 C CA . GLY A 1 117 ? -10.946 -0.403 -1.723 1.00 88.50 117 GLY A CA 1
ATOM 891 C C . GLY A 1 117 ? -10.960 0.115 -3.159 1.00 88.50 117 GLY A C 1
ATOM 892 O O . GLY A 1 117 ? -11.843 -0.191 -3.960 1.00 88.50 117 GLY A O 1
ATOM 893 N N . HIS A 1 118 ? -9.989 0.968 -3.473 1.00 86.94 118 HIS A N 1
ATOM 894 C CA . HIS A 1 118 ? -9.910 1.672 -4.751 1.00 86.94 118 HIS A CA 1
ATOM 895 C C . HIS A 1 118 ? -8.486 1.634 -5.290 1.00 86.94 118 HIS A C 1
ATOM 897 O O . HIS A 1 118 ? -7.537 1.671 -4.511 1.00 86.94 118 HIS A O 1
ATOM 903 N N . SER A 1 119 ? -8.333 1.635 -6.613 1.00 85.44 119 SER A N 1
ATOM 904 C CA . SER A 1 119 ? -7.057 1.985 -7.215 1.00 85.44 119 SER A CA 1
ATOM 905 C C . SER A 1 119 ? -7.199 2.998 -8.341 1.00 85.44 119 SER A C 1
ATOM 907 O O . SER A 1 119 ? -8.091 2.894 -9.184 1.00 85.44 119 SER A O 1
ATOM 909 N N . SER A 1 120 ? -6.288 3.966 -8.330 1.00 81.81 120 SER A N 1
ATOM 910 C CA . SER A 1 120 ? -6.155 5.049 -9.288 1.00 81.81 120 SER A CA 1
ATOM 911 C C . SER A 1 120 ? -4.712 5.096 -9.790 1.00 81.81 120 SER A C 1
ATOM 913 O O . SER A 1 120 ? -3.765 5.015 -9.006 1.00 81.81 120 SER A O 1
ATOM 915 N N . VAL A 1 121 ? -4.563 5.225 -11.113 1.00 73.38 121 VAL A N 1
ATOM 916 C CA . VAL A 1 121 ? -3.276 5.347 -11.805 1.00 73.38 121 VAL A CA 1
ATOM 917 C C . VAL A 1 121 ? -3.218 6.690 -12.531 1.00 73.38 121 VAL A C 1
ATOM 919 O O . VAL A 1 121 ? -3.942 6.924 -13.502 1.00 73.38 121 VAL A O 1
ATOM 922 N N . GLY A 1 122 ? -2.326 7.574 -12.094 1.00 68.69 122 GLY A N 1
ATOM 923 C CA . GLY A 1 122 ? -2.017 8.839 -12.754 1.00 68.69 122 GLY A CA 1
ATOM 924 C C . GLY A 1 122 ? -0.837 8.730 -13.727 1.00 68.69 122 GLY A C 1
ATOM 925 O O . GLY A 1 122 ? 0.114 7.985 -13.505 1.00 68.69 122 GLY A O 1
ATOM 926 N N . ARG A 1 123 ? -0.844 9.538 -14.797 1.00 59.12 123 ARG A N 1
ATOM 927 C CA . ARG A 1 123 ? 0.355 9.804 -15.617 1.00 59.12 123 ARG A CA 1
ATOM 928 C C . ARG A 1 123 ? 1.013 11.100 -15.139 1.00 59.12 123 ARG A C 1
ATOM 930 O O . ARG A 1 123 ? 0.361 12.143 -15.157 1.00 59.12 123 ARG A O 1
ATOM 937 N N . ILE A 1 124 ? 2.306 11.085 -14.790 1.00 55.47 124 ILE A N 1
ATOM 938 C CA . ILE A 1 124 ? 3.072 12.341 -14.674 1.00 55.47 124 ILE A CA 1
ATOM 939 C C . ILE A 1 124 ? 3.214 12.916 -16.087 1.00 55.47 124 ILE A C 1
ATOM 941 O O . ILE A 1 124 ? 3.971 12.393 -16.906 1.00 55.47 124 ILE A O 1
ATOM 945 N N . MET A 1 125 ? 2.497 14.003 -16.382 1.00 46.81 125 MET A N 1
ATOM 946 C CA . MET A 1 125 ? 2.807 14.823 -17.551 1.00 46.81 125 MET A CA 1
ATOM 947 C C . MET A 1 125 ? 4.175 15.473 -17.329 1.00 46.81 125 MET A C 1
ATOM 949 O O . MET A 1 125 ? 4.327 16.331 -16.459 1.00 46.81 125 MET A O 1
ATOM 953 N N . ARG A 1 126 ? 5.182 15.050 -18.098 1.00 47.31 126 ARG A N 1
ATOM 954 C CA . ARG A 1 126 ? 6.439 15.796 -18.209 1.00 47.31 126 ARG A CA 1
ATOM 955 C C . ARG A 1 126 ? 6.134 17.084 -18.977 1.00 47.31 126 ARG A C 1
ATOM 957 O O . ARG A 1 126 ? 5.633 17.002 -20.096 1.00 47.31 126 ARG A O 1
ATOM 964 N N . LYS A 1 127 ? 6.357 18.237 -18.342 1.00 42.16 127 LYS A N 1
ATOM 965 C CA . LYS A 1 127 ? 6.468 19.518 -19.051 1.00 42.16 127 LYS A CA 1
ATOM 966 C C . LYS A 1 127 ? 7.788 19.573 -19.803 1.00 42.16 127 LYS A C 1
ATOM 968 O O . LYS A 1 127 ? 8.766 19.003 -19.269 1.00 42.16 127 LYS A O 1
#

Foldseek 3Di:
DDAAEEEEEECAPPCVVVVVVVCVVCVVVPDHYHYHYAPDQAQECPGRSVVVLLVVLVPGAANHEYEYEHAHDDEHDPVSLVSNLVSCVVRLYQYEYEYADPDDHVSVQVSNVVSVHYYDYDHPPDD